Protein AF-A0A8T3AMI7-F1 (afdb_monomer_lite)

Foldseek 3Di:
DDDCVVCVVVPCPPPDLVVVCVVQVVQDDPNDDGDDDDDDDPVCVVVVVVNCVVVVHDDDDDPPDCVVVD

Radius of gyration: 16.77 Å; chains: 1; bounding box: 43×21×46 Å

Organism: Dendrobium nobile (NCBI:txid94219)

pLDDT: mean 73.13, std 16.27, range [35.47, 90.44]

Secondary structure (DSSP, 8-state):
---GGGGGGTS---SSHHHHHHHHTTS-STT----------TTTHHHHHHHHHHHT---PPPPS-GGGG-

Sequence (70 aa):
MFNMSHWSSIMTCQLNLKNYLHRIGHSGRFGRKGVAINFITNDDERMLVDIQRFYNVIIEELSSNVADLL

Structure (mmCIF, N/CA/C/O backbone):
data_AF-A0A8T3AMI7-F1
#
_entry.id   AF-A0A8T3AMI7-F1
#
loop_
_atom_site.group_PDB
_atom_site.id
_atom_site.type_symbol
_atom_site.label_atom_id
_atom_site.label_alt_id
_atom_site.label_comp_id
_atom_site.label_asym_id
_atom_site.label_entity_id
_atom_site.label_seq_id
_atom_site.pdbx_PDB_ins_code
_atom_site.Cartn_x
_atom_site.Cartn_y
_atom_site.Cartn_z
_atom_site.occupancy
_atom_site.B_iso_or_equiv
_atom_site.auth_seq_id
_atom_site.auth_comp_id
_atom_site.auth_asym_id
_atom_site.auth_atom_id
_atom_site.pdbx_PDB_model_num
ATOM 1 N N . MET A 1 1 ? 31.564 -10.143 26.831 1.00 41.75 1 MET A N 1
ATOM 2 C CA . MET A 1 1 ? 30.116 -10.239 27.115 1.00 41.75 1 MET A CA 1
ATOM 3 C C . MET A 1 1 ? 29.475 -8.951 26.623 1.00 41.75 1 MET A C 1
ATOM 5 O O . MET A 1 1 ? 29.623 -7.923 27.268 1.00 41.75 1 MET A O 1
ATOM 9 N N . PHE A 1 2 ? 28.904 -8.966 25.416 1.00 38.62 2 PHE A N 1
ATOM 10 C CA . PHE A 1 2 ? 28.272 -7.785 24.821 1.00 38.62 2 PHE A CA 1
ATOM 11 C C . PHE A 1 2 ? 26.864 -7.619 25.399 1.00 38.62 2 PHE A C 1
ATOM 13 O O . PHE A 1 2 ? 26.084 -8.567 25.439 1.00 38.62 2 PHE A O 1
ATOM 20 N N . ASN A 1 3 ? 26.586 -6.426 25.917 1.00 35.47 3 ASN A N 1
ATOM 21 C CA . ASN A 1 3 ? 25.403 -6.103 26.705 1.00 35.47 3 ASN A CA 1
ATOM 22 C C . ASN A 1 3 ? 24.135 -6.130 25.824 1.00 35.47 3 ASN A C 1
ATOM 24 O O . ASN A 1 3 ? 24.019 -5.363 24.867 1.00 35.47 3 ASN A O 1
ATOM 28 N N . MET A 1 4 ? 23.187 -7.020 26.139 1.00 49.91 4 MET A N 1
ATOM 29 C CA . MET A 1 4 ? 21.940 -7.234 25.381 1.00 49.91 4 MET A CA 1
ATOM 30 C C . MET A 1 4 ? 20.905 -6.105 25.554 1.00 49.91 4 MET A C 1
ATOM 32 O O . MET A 1 4 ? 19.886 -6.105 24.871 1.00 49.91 4 MET A O 1
ATOM 36 N N . SER A 1 5 ? 21.157 -5.103 26.402 1.00 55.72 5 SER A N 1
ATOM 37 C CA . SER A 1 5 ? 20.226 -3.987 26.644 1.00 55.72 5 SER A CA 1
ATOM 38 C C . SER A 1 5 ? 20.182 -2.935 25.525 1.00 55.72 5 SER A C 1
ATOM 40 O O . SER A 1 5 ? 19.177 -2.244 25.387 1.00 55.72 5 SER A O 1
ATOM 42 N N . HIS A 1 6 ? 21.210 -2.844 24.671 1.00 46.66 6 HIS A N 1
ATOM 43 C CA . HIS A 1 6 ? 21.225 -1.910 23.532 1.00 46.66 6 HIS A CA 1
ATOM 44 C C . HIS A 1 6 ? 20.401 -2.413 22.327 1.00 46.66 6 HIS A C 1
ATOM 46 O O . HIS A 1 6 ? 19.999 -1.633 21.467 1.00 46.66 6 HIS A O 1
ATOM 52 N N . TRP A 1 7 ? 20.095 -3.715 22.281 1.00 43.06 7 TRP A N 1
ATOM 53 C CA . TRP A 1 7 ? 19.376 -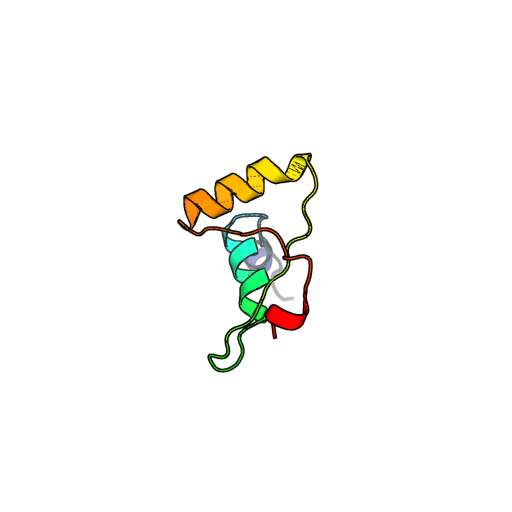4.352 21.171 1.00 43.06 7 TRP A CA 1
ATOM 54 C C . TRP A 1 7 ? 17.849 -4.256 21.280 1.00 43.06 7 TRP A C 1
ATOM 56 O O . TRP A 1 7 ? 17.159 -4.483 20.289 1.00 43.06 7 TRP A O 1
ATOM 66 N N . SER A 1 8 ? 17.316 -3.851 22.439 1.00 46.88 8 SER A N 1
ATOM 67 C CA . SER A 1 8 ? 15.869 -3.655 22.630 1.00 46.88 8 SER A CA 1
ATOM 68 C C . SER A 1 8 ? 15.312 -2.509 21.764 1.00 46.88 8 SER A C 1
ATOM 70 O O . SER A 1 8 ? 14.164 -2.553 21.337 1.00 46.88 8 SER A O 1
ATOM 72 N N . SER A 1 9 ? 16.146 -1.519 21.415 1.00 49.03 9 SER A N 1
ATOM 73 C CA . SER A 1 9 ? 15.736 -0.376 20.579 1.00 49.03 9 SER A CA 1
ATOM 74 C C . SER A 1 9 ? 15.820 -0.647 19.066 1.00 49.03 9 SER A C 1
ATOM 76 O O . SER A 1 9 ? 15.200 0.053 18.274 1.00 49.03 9 SER A O 1
ATOM 78 N N . ILE A 1 10 ? 16.575 -1.669 18.643 1.00 50.91 10 ILE A N 1
ATOM 79 C CA . ILE A 1 10 ? 16.731 -2.034 17.219 1.00 50.91 10 ILE A CA 1
ATOM 80 C C . ILE A 1 10 ? 15.606 -2.982 16.769 1.00 50.91 10 ILE A C 1
ATOM 82 O O . ILE A 1 10 ? 15.337 -3.109 15.577 1.00 50.91 10 ILE A O 1
ATOM 86 N N . MET A 1 11 ? 14.906 -3.618 17.713 1.00 47.25 11 MET A N 1
ATOM 87 C CA . MET A 1 11 ? 13.934 -4.676 17.434 1.00 47.25 11 MET A CA 1
ATOM 88 C C . MET A 1 11 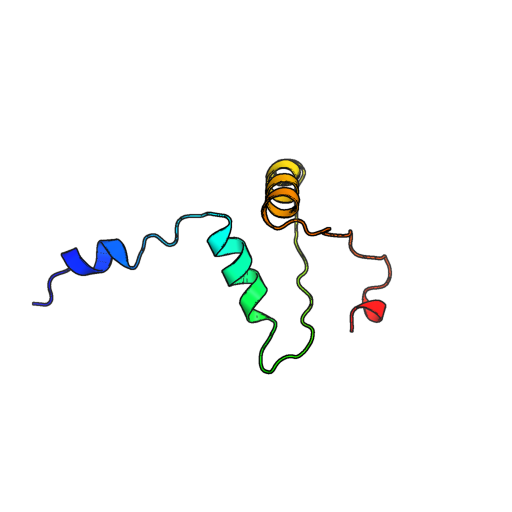? 12.491 -4.306 17.796 1.00 47.25 11 MET A C 1
ATOM 90 O O . MET A 1 11 ? 11.668 -5.174 18.064 1.00 47.25 11 MET A O 1
ATOM 94 N N . THR A 1 12 ? 12.146 -3.021 17.752 1.00 47.22 12 THR A N 1
ATOM 95 C CA . THR A 1 12 ? 10.751 -2.570 17.680 1.00 47.22 12 THR A CA 1
ATOM 96 C C . THR A 1 12 ? 10.441 -2.095 16.264 1.00 47.22 12 THR A C 1
ATOM 98 O O . THR A 1 12 ? 10.134 -0.932 16.014 1.00 47.22 12 THR A O 1
ATOM 101 N N . CYS A 1 13 ? 10.460 -3.018 15.296 1.00 43.88 13 CYS A N 1
ATOM 102 C CA . CYS A 1 13 ? 9.782 -2.809 14.011 1.00 43.88 13 CYS A CA 1
ATOM 103 C C . CYS A 1 13 ? 8.271 -2.929 14.233 1.00 43.88 13 CYS A C 1
ATOM 105 O O . CYS A 1 13 ? 7.606 -3.864 13.797 1.00 43.88 13 CYS A O 1
ATOM 107 N N . GLN A 1 14 ? 7.740 -1.979 14.983 1.00 46.38 14 GLN A N 1
ATOM 108 C CA . GLN A 1 14 ? 6.353 -1.890 15.390 1.00 46.38 14 GLN A CA 1
ATOM 109 C C . GLN A 1 14 ? 5.472 -1.802 14.140 1.00 46.38 14 GLN A C 1
ATOM 111 O O . GLN A 1 14 ? 5.713 -0.925 13.310 1.00 46.38 14 GLN A O 1
ATOM 116 N N . LEU A 1 15 ? 4.498 -2.712 13.991 1.00 50.59 15 LEU A N 1
ATOM 117 C CA . LEU A 1 15 ? 3.497 -2.703 12.916 1.00 50.59 15 LEU A CA 1
ATOM 118 C C . LEU A 1 15 ? 2.804 -1.330 12.873 1.00 50.59 15 LEU A C 1
ATOM 120 O O . LEU A 1 15 ? 1.874 -1.062 13.619 1.00 50.59 15 LEU A O 1
ATOM 124 N N . ASN A 1 16 ? 3.309 -0.436 12.033 1.00 64.75 16 ASN A N 1
ATOM 125 C CA . ASN A 1 16 ? 2.849 0.939 11.866 1.00 64.75 16 ASN A CA 1
ATOM 126 C C . ASN A 1 16 ? 2.943 1.300 10.383 1.00 64.75 16 ASN A C 1
ATOM 128 O O . ASN A 1 16 ? 3.679 0.651 9.639 1.00 64.75 16 ASN A O 1
ATOM 132 N N . LEU A 1 17 ? 2.277 2.376 9.953 1.00 70.56 17 LEU A N 1
ATOM 133 C CA . LEU A 1 17 ? 2.325 2.877 8.567 1.00 70.56 17 LEU A CA 1
ATOM 134 C C . LEU A 1 17 ? 3.752 2.978 7.993 1.00 70.56 17 LEU A C 1
ATOM 136 O O . LEU A 1 17 ? 3.988 2.688 6.822 1.00 70.56 17 LEU A O 1
ATOM 140 N N . LYS A 1 18 ? 4.733 3.286 8.849 1.00 69.12 18 LYS A N 1
ATOM 141 C CA . LYS A 1 18 ? 6.161 3.299 8.499 1.00 69.12 18 LYS A CA 1
ATOM 142 C C . LYS A 1 18 ? 6.672 1.949 7.969 1.00 69.12 18 LYS A C 1
ATOM 144 O O . LYS A 1 18 ? 7.457 1.933 7.025 1.00 69.12 18 LYS A O 1
ATOM 149 N N . ASN A 1 19 ? 6.202 0.828 8.517 1.00 79.62 19 ASN A N 1
ATOM 150 C CA . ASN A 1 19 ? 6.548 -0.507 8.027 1.00 79.62 19 ASN A CA 1
ATOM 151 C C . ASN A 1 19 ? 5.914 -0.790 6.665 1.00 79.62 19 ASN A C 1
ATOM 153 O O . ASN A 1 19 ? 6.540 -1.453 5.846 1.00 79.62 19 ASN A O 1
ATOM 157 N N . TYR A 1 20 ? 4.704 -0.289 6.398 1.00 81.94 20 TYR A N 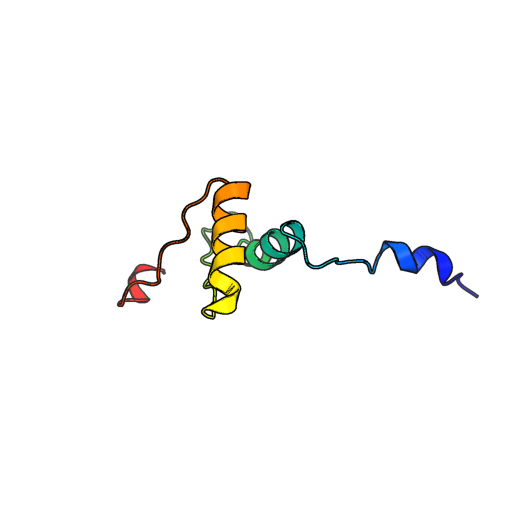1
ATOM 158 C CA . TYR A 1 20 ? 4.072 -0.453 5.087 1.00 81.94 20 TYR A CA 1
ATOM 159 C C . TYR A 1 20 ? 4.915 0.210 3.989 1.00 81.94 20 TYR A C 1
ATOM 161 O O . TYR A 1 20 ? 5.250 -0.448 3.006 1.00 81.94 20 TYR A O 1
ATOM 169 N N . LEU A 1 21 ? 5.371 1.450 4.214 1.00 81.31 21 LEU A N 1
ATOM 170 C CA . LEU A 1 21 ? 6.272 2.138 3.285 1.00 81.31 21 LEU A CA 1
ATOM 171 C C . LEU A 1 21 ? 7.607 1.398 3.111 1.00 81.31 21 LEU A C 1
ATOM 173 O O . LEU A 1 21 ? 8.101 1.278 1.994 1.00 81.31 21 LEU A O 1
ATOM 177 N N . HIS A 1 22 ? 8.179 0.866 4.195 1.00 81.38 22 HIS A N 1
ATOM 178 C CA . HIS A 1 22 ? 9.407 0.073 4.112 1.00 81.38 22 HIS A CA 1
ATOM 179 C C . HIS A 1 22 ? 9.214 -1.194 3.263 1.00 81.38 22 HIS A C 1
ATOM 181 O O . HIS A 1 22 ? 10.061 -1.508 2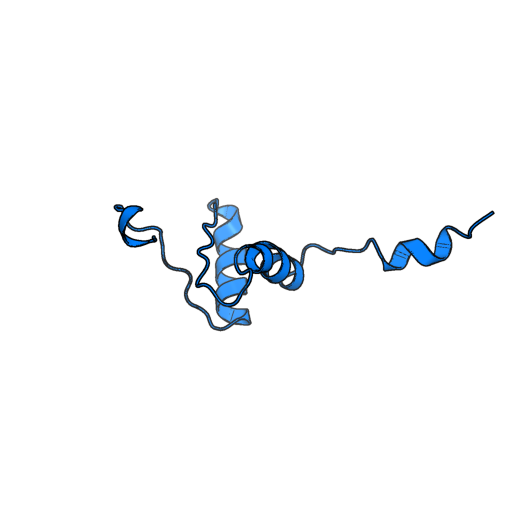.433 1.00 81.38 22 HIS A O 1
ATOM 187 N N . ARG A 1 23 ? 8.066 -1.875 3.400 1.00 81.31 23 ARG A N 1
ATOM 188 C CA . ARG A 1 23 ? 7.732 -3.085 2.631 1.00 81.31 23 ARG A CA 1
ATOM 189 C C . ARG A 1 23 ? 7.589 -2.807 1.135 1.00 81.31 23 ARG A C 1
ATOM 191 O O . ARG A 1 23 ? 8.185 -3.528 0.340 1.00 81.31 23 ARG A O 1
ATOM 198 N N . ILE A 1 24 ? 6.855 -1.761 0.746 1.00 82.00 24 ILE A N 1
ATOM 199 C CA . ILE A 1 24 ? 6.706 -1.389 -0.675 1.00 82.00 24 ILE A CA 1
ATOM 200 C C . ILE A 1 24 ? 7.957 -0.693 -1.238 1.00 82.00 24 ILE A C 1
ATOM 202 O O . ILE A 1 24 ? 8.160 -0.652 -2.444 1.00 82.00 24 ILE A O 1
ATOM 206 N N . GLY A 1 25 ? 8.827 -0.165 -0.374 1.00 76.25 25 GLY A N 1
ATOM 207 C CA . GLY A 1 25 ? 10.070 0.507 -0.753 1.00 76.25 25 GLY A CA 1
ATOM 208 C C . GLY A 1 25 ? 11.174 -0.426 -1.263 1.00 76.25 25 GLY A C 1
ATOM 209 O O . GLY A 1 25 ? 12.213 0.055 -1.711 1.00 76.25 25 GLY A O 1
ATOM 210 N N . HIS A 1 26 ? 10.972 -1.748 -1.230 1.00 69.88 26 HIS A N 1
ATOM 211 C CA . HIS A 1 26 ? 11.937 -2.719 -1.756 1.00 69.88 26 HIS A CA 1
ATOM 212 C C . HIS A 1 26 ? 11.862 -2.908 -3.281 1.00 69.88 26 HIS A C 1
ATOM 214 O O . HIS A 1 26 ? 12.839 -3.364 -3.878 1.00 69.88 26 HIS A O 1
ATOM 220 N N . SER A 1 27 ? 10.750 -2.540 -3.929 1.00 64.12 27 SER A N 1
ATOM 221 C CA . SER A 1 27 ? 10.506 -2.798 -5.360 1.00 64.12 27 SER A CA 1
ATOM 222 C C . SER A 1 27 ? 11.213 -1.817 -6.310 1.00 64.12 27 SER A C 1
ATOM 224 O O . SER A 1 27 ? 11.218 -2.039 -7.518 1.00 64.12 27 SER A O 1
ATOM 226 N N . GLY A 1 28 ? 11.839 -0.752 -5.793 1.00 62.22 28 GLY A N 1
ATOM 227 C CA . GLY A 1 28 ? 12.470 0.308 -6.587 1.00 62.22 28 GLY A CA 1
ATOM 228 C C . GLY A 1 28 ? 13.986 0.402 -6.405 1.00 62.22 28 GLY A C 1
ATOM 229 O O . GLY A 1 28 ? 14.478 1.300 -5.727 1.00 62.22 28 GLY A O 1
ATOM 230 N N . ARG A 1 29 ? 14.762 -0.480 -7.046 1.00 61.22 29 ARG A N 1
ATOM 231 C CA . ARG A 1 29 ? 16.218 -0.290 -7.197 1.00 61.22 29 ARG A CA 1
ATOM 232 C C . ARG A 1 29 ? 16.491 0.498 -8.487 1.00 61.22 29 ARG A C 1
ATOM 234 O O . ARG A 1 29 ? 16.028 0.107 -9.553 1.00 61.22 29 ARG A O 1
ATOM 241 N N . PHE A 1 30 ? 17.259 1.588 -8.388 1.00 60.44 30 PHE A N 1
ATOM 242 C CA . PHE A 1 30 ? 17.687 2.450 -9.509 1.00 60.44 30 PHE A CA 1
ATOM 243 C C . PHE A 1 30 ? 16.587 3.265 -10.218 1.00 60.44 30 PHE A C 1
ATOM 245 O O . PHE A 1 30 ? 16.609 3.399 -11.438 1.00 60.44 30 PHE A O 1
ATOM 252 N N . GLY A 1 31 ? 15.628 3.834 -9.477 1.00 65.75 31 GLY A N 1
ATOM 253 C CA . GLY A 1 31 ? 14.693 4.826 -10.039 1.00 65.75 31 GLY A CA 1
ATOM 254 C C . GLY A 1 31 ? 13.715 4.279 -11.088 1.00 65.75 31 GLY A C 1
ATOM 255 O O . GLY A 1 31 ? 13.081 5.054 -11.801 1.00 65.75 31 GLY A O 1
ATOM 256 N N . ARG A 1 32 ? 13.582 2.952 -11.193 1.00 75.31 32 ARG A N 1
ATOM 257 C CA . ARG A 1 32 ? 12.560 2.305 -12.020 1.00 75.31 32 ARG A CA 1
ATOM 258 C C . ARG A 1 32 ? 11.219 2.320 -11.294 1.00 75.31 32 ARG A C 1
ATOM 260 O O . ARG A 1 32 ? 11.174 2.147 -10.076 1.00 75.31 32 ARG A O 1
ATOM 267 N N . LYS A 1 33 ? 10.136 2.516 -12.051 1.00 77.56 33 LYS A N 1
ATOM 268 C CA . LYS A 1 33 ? 8.769 2.384 -11.537 1.00 77.56 33 LYS A CA 1
ATOM 269 C C . LYS A 1 33 ? 8.565 0.923 -11.130 1.00 77.56 33 LYS A C 1
ATOM 271 O O . LYS A 1 33 ? 8.674 0.037 -11.969 1.00 77.56 33 LYS A O 1
ATOM 276 N N . GLY A 1 34 ? 8.369 0.686 -9.838 1.00 77.69 34 GLY A N 1
ATOM 277 C CA . GLY A 1 34 ? 8.024 -0.620 -9.290 1.00 77.69 34 GLY A CA 1
ATOM 278 C C . GLY A 1 34 ? 6.537 -0.661 -8.978 1.00 77.69 34 GLY A C 1
ATOM 279 O O . GLY A 1 34 ? 5.964 0.359 -8.593 1.00 77.69 34 GLY A O 1
ATOM 280 N N . VAL A 1 35 ? 5.927 -1.831 -9.129 1.00 82.69 35 VAL A N 1
ATOM 281 C CA . VAL A 1 35 ? 4.520 -2.036 -8.786 1.00 82.69 35 VAL A CA 1
ATOM 282 C C . VAL A 1 35 ? 4.422 -2.890 -7.529 1.00 82.69 35 VAL A C 1
ATOM 284 O O . VAL A 1 35 ? 5.174 -3.850 -7.362 1.00 82.69 35 VAL A O 1
ATOM 287 N N . ALA A 1 36 ? 3.527 -2.509 -6.622 1.00 83.94 36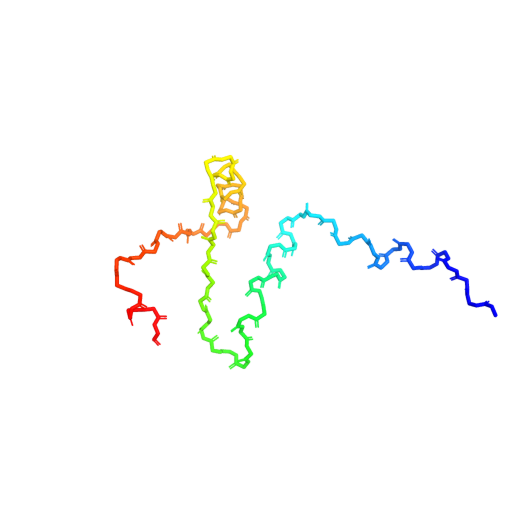 ALA A N 1
ATOM 288 C CA . ALA A 1 36 ? 3.218 -3.252 -5.410 1.00 83.94 36 ALA A CA 1
ATOM 289 C C . ALA A 1 36 ? 1.764 -3.723 -5.478 1.00 83.94 36 ALA A C 1
ATOM 291 O O . ALA A 1 36 ? 0.868 -2.923 -5.733 1.00 83.94 36 ALA A O 1
ATOM 292 N N . ILE A 1 37 ? 1.546 -5.017 -5.246 1.00 86.50 37 ILE A N 1
ATOM 293 C CA . ILE A 1 37 ? 0.215 -5.626 -5.201 1.00 86.50 37 ILE A CA 1
ATOM 294 C C . ILE A 1 37 ? -0.097 -5.939 -3.741 1.00 86.50 37 ILE A C 1
ATOM 296 O O . ILE A 1 37 ? 0.673 -6.630 -3.069 1.00 86.50 37 ILE A O 1
ATOM 300 N N . ASN A 1 38 ? -1.223 -5.425 -3.258 1.00 88.06 38 ASN A N 1
ATOM 301 C C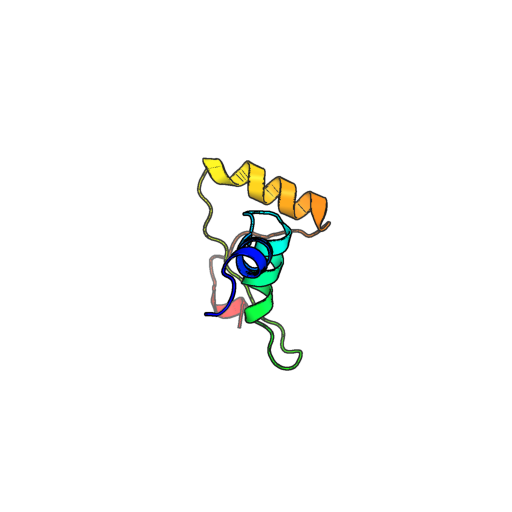A . ASN A 1 38 ? -1.692 -5.656 -1.900 1.00 88.06 38 ASN A CA 1
ATOM 302 C C . ASN A 1 38 ? -2.773 -6.734 -1.902 1.00 88.06 38 ASN A C 1
ATOM 304 O O . ASN A 1 38 ? -3.751 -6.628 -2.636 1.00 88.06 38 ASN A O 1
ATOM 308 N N . PHE A 1 39 ? -2.618 -7.739 -1.045 1.00 88.06 39 PHE A N 1
ATOM 309 C CA . PHE A 1 39 ? -3.690 -8.679 -0.731 1.00 88.06 39 PHE A CA 1
ATOM 310 C C . PHE A 1 39 ? -4.417 -8.168 0.503 1.00 88.06 39 PHE A C 1
ATOM 312 O O . PHE A 1 39 ? -3.791 -7.993 1.549 1.00 88.06 39 PHE A O 1
ATOM 319 N N . ILE A 1 40 ? -5.712 -7.912 0.360 1.00 86.62 40 ILE A N 1
ATOM 320 C CA . ILE A 1 40 ? -6.565 -7.415 1.435 1.00 86.62 40 ILE A CA 1
ATOM 321 C C . ILE A 1 40 ? -7.703 -8.392 1.702 1.00 86.62 40 ILE A C 1
ATOM 323 O O . ILE A 1 40 ? -8.215 -9.031 0.782 1.00 86.62 40 ILE A O 1
ATOM 327 N N . THR A 1 41 ? -8.089 -8.497 2.967 1.00 90.00 41 THR A N 1
ATOM 328 C CA . THR A 1 41 ? -9.351 -9.113 3.383 1.00 90.00 41 THR A CA 1
ATOM 329 C C . THR A 1 41 ? -10.331 -8.024 3.827 1.00 90.00 41 THR A C 1
ATOM 331 O O . THR A 1 41 ? -9.931 -6.875 4.020 1.00 90.00 41 THR A O 1
ATOM 334 N N . ASN A 1 42 ? -11.612 -8.360 4.014 1.00 88.88 42 ASN A N 1
ATOM 335 C CA . ASN A 1 42 ? -12.632 -7.386 4.429 1.00 88.88 42 ASN A CA 1
ATOM 336 C C . ASN A 1 42 ? -12.298 -6.693 5.763 1.00 88.88 42 ASN A C 1
ATOM 338 O O . ASN A 1 42 ? -12.672 -5.541 5.974 1.00 88.88 42 ASN A O 1
ATOM 342 N N . ASP A 1 43 ? -11.583 -7.371 6.662 1.00 88.50 43 ASP A N 1
ATOM 343 C CA . ASP A 1 43 ? -11.158 -6.803 7.943 1.00 88.50 43 ASP A CA 1
ATOM 344 C C . ASP A 1 43 ? -10.050 -5.741 7.775 1.00 88.50 43 ASP A C 1
ATOM 346 O O . ASP A 1 43 ? -9.949 -4.805 8.574 1.00 88.50 43 ASP A O 1
ATOM 350 N N . ASP A 1 44 ? -9.261 -5.836 6.699 1.00 85.56 44 ASP A N 1
ATOM 351 C CA . ASP A 1 44 ? -8.119 -4.961 6.412 1.00 85.56 44 ASP A CA 1
ATOM 352 C C . ASP A 1 44 ? -8.496 -3.698 5.617 1.00 85.56 44 ASP A C 1
ATOM 354 O O . ASP A 1 44 ? -7.675 -2.782 5.492 1.00 85.56 44 ASP A O 1
ATOM 358 N N . GLU A 1 45 ? -9.730 -3.593 5.105 1.00 87.06 45 GLU A N 1
ATOM 359 C CA . GLU A 1 45 ? -10.184 -2.425 4.328 1.00 87.06 45 GLU A CA 1
ATOM 360 C C . GLU A 1 45 ? -9.986 -1.111 5.091 1.00 87.06 45 GLU A C 1
ATOM 362 O O . GLU A 1 45 ? -9.548 -0.107 4.526 1.00 87.06 45 GLU A O 1
ATOM 367 N N . ARG A 1 46 ? -10.250 -1.119 6.403 1.00 88.75 46 ARG A N 1
ATOM 368 C CA . ARG A 1 46 ? -10.079 0.064 7.261 1.00 88.75 46 ARG A CA 1
ATOM 369 C C . ARG A 1 46 ? -8.625 0.528 7.291 1.00 88.75 46 ARG A C 1
ATOM 371 O O . ARG A 1 46 ? -8.359 1.716 7.137 1.00 88.75 46 ARG A O 1
ATOM 378 N N . MET A 1 47 ? -7.692 -0.416 7.410 1.00 85.88 47 MET A N 1
ATOM 379 C CA . MET A 1 47 ? -6.259 -0.129 7.402 1.00 85.88 47 MET A CA 1
ATOM 380 C C . MET A 1 47 ? -5.821 0.452 6.055 1.00 85.88 47 MET A C 1
ATOM 382 O O . MET A 1 47 ? -5.032 1.396 6.013 1.00 85.88 47 MET A O 1
ATOM 386 N N . LEU A 1 48 ? -6.350 -0.079 4.950 1.00 87.25 48 LEU A N 1
ATOM 387 C CA . LEU A 1 48 ? -6.048 0.418 3.611 1.00 87.25 48 LEU A CA 1
ATOM 388 C C . LEU A 1 48 ? -6.578 1.848 3.401 1.00 87.25 48 LEU A C 1
ATOM 390 O O . LEU A 1 48 ? -5.868 2.685 2.840 1.00 87.25 48 LEU A O 1
ATOM 394 N N . VAL A 1 49 ? -7.776 2.163 3.901 1.00 88.50 49 VAL A N 1
ATOM 395 C CA . VAL A 1 49 ? -8.323 3.533 3.891 1.00 88.50 49 VAL A CA 1
ATOM 396 C C . VAL A 1 49 ? -7.457 4.486 4.719 1.00 88.50 49 VAL A C 1
ATOM 398 O O . VAL A 1 49 ? -7.170 5.599 4.269 1.00 88.50 49 VAL A O 1
ATOM 401 N N . ASP A 1 50 ? -6.995 4.059 5.893 1.00 89.00 50 ASP A N 1
ATOM 402 C CA . ASP A 1 50 ? -6.124 4.873 6.746 1.00 89.00 50 ASP A CA 1
ATOM 403 C C . ASP A 1 50 ? -4.771 5.156 6.078 1.00 89.00 50 ASP A C 1
ATOM 405 O O . ASP A 1 50 ? -4.279 6.286 6.124 1.00 89.00 50 ASP A O 1
ATOM 409 N N . ILE A 1 51 ? -4.194 4.167 5.387 1.00 87.38 51 ILE A N 1
ATOM 410 C CA . ILE A 1 51 ? -2.958 4.327 4.606 1.00 87.38 51 ILE A CA 1
ATOM 411 C C . ILE A 1 51 ? -3.157 5.329 3.463 1.00 87.38 51 ILE A C 1
ATOM 413 O O . ILE A 1 51 ? -2.335 6.236 3.300 1.00 87.38 51 ILE A O 1
ATOM 417 N N . GLN A 1 52 ? -4.242 5.197 2.694 1.00 88.88 52 GLN A N 1
ATOM 418 C CA . GLN A 1 52 ? -4.561 6.113 1.593 1.00 88.88 52 GLN A CA 1
ATOM 419 C C . GLN A 1 52 ? -4.722 7.553 2.081 1.00 88.88 52 GLN A C 1
ATOM 421 O O . GLN A 1 52 ? -4.147 8.472 1.499 1.00 88.88 52 GLN A O 1
ATOM 426 N N . ARG A 1 53 ? -5.442 7.751 3.191 1.00 90.44 53 ARG A N 1
ATOM 427 C CA . ARG A 1 53 ? -5.640 9.075 3.799 1.00 90.44 53 ARG A CA 1
ATOM 428 C C . ARG A 1 53 ? -4.346 9.662 4.350 1.00 90.44 53 ARG A C 1
ATOM 430 O O . ARG A 1 53 ? -4.092 10.845 4.155 1.00 90.44 53 ARG A O 1
ATOM 437 N N . PHE A 1 54 ? -3.526 8.855 5.019 1.00 88.62 54 PHE A N 1
ATOM 438 C CA . PHE A 1 54 ? -2.291 9.328 5.644 1.00 88.62 54 PHE A CA 1
ATOM 439 C C . PHE A 1 54 ? -1.242 9.764 4.618 1.00 88.62 54 PHE A C 1
ATOM 441 O O . PHE A 1 54 ? -0.589 10.790 4.801 1.00 88.62 54 PHE A O 1
ATOM 448 N N . TYR A 1 55 ? -1.080 8.993 3.541 1.00 86.75 55 TYR A N 1
ATOM 449 C CA . TYR A 1 55 ? -0.120 9.301 2.479 1.00 86.75 55 TYR A CA 1
ATOM 450 C C . TYR A 1 55 ? -0.724 10.119 1.331 1.00 86.75 55 TYR A C 1
ATOM 452 O O . TYR A 1 55 ? 0.007 10.505 0.422 1.00 86.75 55 TYR A O 1
ATOM 460 N N . ASN A 1 56 ? -2.030 10.404 1.382 1.00 89.81 56 ASN A N 1
ATOM 461 C CA . ASN A 1 56 ? -2.790 11.098 0.345 1.00 89.81 56 ASN A CA 1
ATOM 462 C C . ASN A 1 56 ? -2.570 10.482 -1.052 1.00 89.81 56 ASN A C 1
ATOM 464 O O . ASN A 1 56 ? -2.299 11.181 -2.030 1.00 89.81 56 ASN A O 1
ATOM 468 N N . VAL A 1 57 ? -2.651 9.151 -1.116 1.00 87.81 57 VAL A N 1
ATOM 469 C CA . VAL A 1 57 ? -2.515 8.351 -2.342 1.00 87.81 57 VAL A CA 1
ATOM 470 C C . VAL A 1 57 ? -3.789 7.559 -2.597 1.00 87.81 57 VAL A C 1
ATOM 472 O O . VAL A 1 57 ? -4.502 7.212 -1.658 1.00 87.81 57 VAL A O 1
ATOM 475 N N . ILE A 1 58 ? -4.036 7.240 -3.865 1.00 87.88 58 ILE A N 1
ATOM 476 C CA . ILE A 1 58 ? -5.128 6.363 -4.285 1.00 87.88 58 ILE A CA 1
ATOM 477 C C . ILE A 1 58 ? -4.523 4.989 -4.577 1.00 87.88 58 ILE A C 1
ATOM 479 O O . ILE A 1 58 ? -3.581 4.884 -5.365 1.00 87.88 58 ILE A O 1
ATOM 483 N N . ILE A 1 59 ? -5.024 3.953 -3.904 1.00 88.25 59 ILE A N 1
ATOM 484 C CA . ILE A 1 59 ? -4.681 2.556 -4.191 1.00 88.25 59 ILE A CA 1
ATOM 485 C C . ILE A 1 59 ? -5.834 1.992 -5.014 1.00 88.25 59 ILE A C 1
ATOM 487 O O . ILE A 1 59 ? -6.927 1.793 -4.491 1.00 88.25 59 ILE A O 1
ATOM 491 N N . GLU A 1 60 ? -5.587 1.784 -6.303 1.00 88.06 60 GLU A N 1
ATOM 492 C CA . GLU A 1 60 ? -6.578 1.246 -7.232 1.00 88.06 60 GLU A CA 1
ATOM 493 C C . GLU A 1 60 ? -6.613 -0.284 -7.175 1.00 88.06 60 GLU A C 1
ATOM 495 O O . GLU A 1 60 ? -5.617 -0.942 -6.854 1.00 88.06 60 GLU A O 1
ATOM 500 N N . GLU A 1 61 ? -7.776 -0.851 -7.485 1.00 85.69 61 GLU A N 1
ATOM 501 C CA . GLU A 1 61 ? -7.918 -2.293 -7.639 1.00 85.69 61 GLU A CA 1
ATOM 502 C C . GLU A 1 61 ? -7.144 -2.790 -8.862 1.00 85.69 61 GLU A C 1
ATOM 504 O O . GLU A 1 61 ? -6.968 -2.084 -9.858 1.00 85.69 61 GLU A O 1
ATOM 509 N N . LEU A 1 62 ? -6.679 -4.037 -8.786 1.00 83.94 62 LEU A N 1
ATOM 510 C CA . LEU A 1 62 ? -5.972 -4.660 -9.894 1.00 83.94 62 LEU A CA 1
ATOM 511 C C . LEU A 1 62 ? -6.931 -4.820 -11.083 1.00 83.94 62 LEU A C 1
ATOM 513 O O . LEU A 1 62 ? -7.981 -5.450 -10.952 1.00 83.94 62 LEU A O 1
ATOM 517 N N . SER A 1 63 ? -6.557 -4.289 -12.251 1.00 82.12 63 SER A N 1
ATOM 518 C CA . SER A 1 63 ? -7.328 -4.513 -13.475 1.00 82.12 63 SER A CA 1
ATOM 519 C C . SER A 1 63 ? -7.336 -6.006 -13.833 1.00 82.12 63 SER A C 1
ATOM 521 O O . SER A 1 63 ? -6.418 -6.759 -13.495 1.00 82.12 63 SER A O 1
ATOM 523 N N . SER A 1 64 ? -8.359 -6.450 -14.565 1.00 81.19 64 SER A N 1
ATOM 524 C CA . SER A 1 64 ? -8.452 -7.826 -15.068 1.00 81.19 64 SER A CA 1
ATOM 525 C C . SER A 1 64 ? -7.269 -8.232 -15.963 1.00 81.19 64 SER A C 1
ATOM 527 O O . SER A 1 64 ? -7.035 -9.426 -16.150 1.00 81.19 64 SER A O 1
ATOM 529 N N . ASN A 1 65 ? -6.493 -7.265 -16.468 1.00 80.38 65 ASN A N 1
ATOM 530 C CA . ASN A 1 65 ? -5.320 -7.481 -17.305 1.00 80.38 65 ASN A CA 1
ATOM 531 C C . ASN A 1 65 ? -4.039 -7.068 -16.567 1.00 80.38 65 ASN A C 1
ATOM 533 O O . ASN A 1 65 ? -3.592 -5.926 -16.632 1.00 80.38 65 ASN A O 1
ATOM 537 N N . VAL A 1 66 ? -3.377 -8.038 -15.933 1.00 75.94 66 VAL A N 1
ATOM 538 C CA . VAL A 1 66 ? -2.080 -7.826 -15.253 1.00 75.94 66 VAL A CA 1
ATOM 539 C C . VAL A 1 66 ? -0.965 -7.415 -16.233 1.00 75.94 66 VAL A C 1
ATOM 541 O O . VAL A 1 66 ? 0.046 -6.855 -15.822 1.00 75.94 66 VAL A O 1
ATOM 544 N N . ALA A 1 67 ? -1.143 -7.667 -17.535 1.00 74.56 67 ALA A N 1
ATOM 545 C CA . ALA A 1 67 ? -0.181 -7.316 -18.580 1.00 74.56 67 ALA A CA 1
ATOM 546 C C . ALA A 1 67 ? 0.013 -5.800 -18.752 1.00 74.56 67 ALA A C 1
ATOM 548 O O . ALA A 1 67 ? 1.097 -5.386 -19.148 1.00 74.56 67 ALA A O 1
ATOM 549 N N . ASP A 1 68 ? -0.984 -4.983 -18.398 1.00 69.56 68 ASP A N 1
ATOM 550 C CA . ASP A 1 68 ? -0.904 -3.516 -18.498 1.00 69.56 68 ASP A CA 1
ATOM 551 C C . ASP A 1 68 ? -0.051 -2.888 -17.373 1.00 69.56 68 ASP A C 1
ATOM 553 O O . ASP A 1 68 ? 0.147 -1.674 -17.325 1.00 69.56 68 ASP A O 1
ATOM 557 N N . LEU A 1 69 ? 0.440 -3.715 -16.444 1.00 66.38 69 LEU A N 1
ATOM 558 C CA . LEU A 1 69 ? 1.175 -3.323 -15.242 1.00 66.38 69 LEU A CA 1
ATOM 559 C C . LEU A 1 69 ? 2.712 -3.414 -15.403 1.00 66.38 69 LEU A C 1
ATOM 561 O O . LEU A 1 69 ? 3.438 -3.038 -14.478 1.00 66.38 69 LEU A O 1
ATOM 565 N N . LEU A 1 70 ? 3.199 -3.948 -16.533 1.00 64.62 70 LEU A N 1
ATOM 566 C CA . LEU A 1 70 ? 4.615 -4.207 -16.855 1.00 64.62 70 LEU A CA 1
ATOM 567 C C . LEU A 1 70 ? 5.114 -3.305 -17.989 1.00 64.62 70 LEU A C 1
ATOM 569 O O . LEU A 1 70 ? 6.274 -2.842 -17.877 1.00 64.62 70 LEU A O 1
#

InterPro domains:
  IPR027417 P-loop containing nucleoside triphosphate hydrolase [G3DSA:3.40.50.300] (3-69)
  IPR027417 P-loop containing nucleoside triphosphate hydrolase [SSF52540] (13-65)